Protein AF-A0AA35RZG9-F1 (afdb_monomer_lite)

Radius of gyration: 13.18 Å; chains: 1; bounding box: 25×26×42 Å

Secondary structure (DSSP, 8-state):
----TTS-HHHHHHHHHHGGGHHHHHHHTT--HHHHHHHHH-TT--HHHHHHHHHHHHHTSSSPPPHHHHHHHHHSTTT--HHHHHHHHHHHHHTT--

Sequence (98 aa):
MTVGIEDFAEVQAALWAARSKWYNIGIRLKLDVRELDNIDAETRFGLDDKFNLMIKTRFNKIEPCTWRDLYDALNHPTVAMSDVANRLSAKLTARILT

pLDDT: mean 78.31, std 16.45, range [34.5, 95.44]

Organism: Geodia barretti (NCBI:txid519541)

Foldseek 3Di:
DPDDPVVAPPLVVLVVVLLVVLLLLLVLLVHDNVVLVVLVPPPVDDSVRSNVVSQVVQCPDPPGDDLVSSLCSCVDPSSNSNVSSVSSVVVVVVVVVD

Structure (mmCIF, N/CA/C/O backbone):
data_AF-A0AA35RZG9-F1
#
_entry.id   AF-A0AA35RZG9-F1
#
loop_
_atom_site.group_PDB
_atom_site.id
_atom_site.type_symbol
_atom_site.label_atom_id
_atom_site.label_alt_id
_atom_site.label_comp_id
_atom_site.label_asym_id
_atom_site.label_entity_id
_atom_site.label_seq_id
_atom_site.pdbx_PDB_ins_code
_atom_site.Cartn_x
_atom_site.Cartn_y
_atom_site.Cartn_z
_atom_site.occupancy
_atom_site.B_iso_or_equiv
_atom_site.auth_seq_id
_atom_site.auth_comp_id
_atom_site.auth_asym_id
_atom_site.auth_atom_id
_atom_site.pdbx_PDB_model_num
ATOM 1 N N . MET A 1 1 ? -9.159 8.775 17.987 1.00 37.16 1 MET A N 1
ATOM 2 C CA . MET A 1 1 ? -7.696 8.956 17.887 1.00 37.16 1 MET A CA 1
ATOM 3 C C . MET A 1 1 ? -7.268 8.602 16.476 1.00 37.16 1 MET A C 1
ATOM 5 O O . MET A 1 1 ? -7.270 7.431 16.122 1.00 37.16 1 MET A O 1
ATOM 9 N N . THR A 1 2 ? -6.992 9.604 15.647 1.00 39.09 2 THR A N 1
ATOM 10 C CA . THR A 1 2 ? -6.360 9.421 14.336 1.00 39.09 2 THR A CA 1
ATOM 11 C C . THR A 1 2 ? -4.893 9.087 14.570 1.00 39.09 2 THR A C 1
ATOM 13 O O . THR A 1 2 ? -4.121 9.941 14.995 1.00 39.09 2 THR A O 1
ATOM 16 N N . VAL A 1 3 ? -4.530 7.820 14.375 1.00 47.16 3 VAL A N 1
ATOM 17 C CA . VAL A 1 3 ? -3.142 7.358 14.475 1.00 47.16 3 VAL A CA 1
ATOM 18 C C . VAL A 1 3 ? -2.379 7.947 13.289 1.00 47.16 3 VAL A C 1
ATOM 20 O O . VAL A 1 3 ? -2.628 7.565 12.147 1.00 47.16 3 VAL A O 1
ATOM 23 N N . GLY A 1 4 ? -1.503 8.915 13.554 1.00 47.34 4 GLY A N 1
ATOM 24 C CA . GLY A 1 4 ? -0.632 9.501 12.541 1.00 47.34 4 GLY A CA 1
ATOM 25 C C . GLY A 1 4 ? 0.411 8.489 12.070 1.00 47.34 4 GLY A C 1
ATOM 26 O O . GLY A 1 4 ? 0.969 7.739 12.870 1.00 47.34 4 GLY A O 1
ATOM 27 N N . ILE A 1 5 ? 0.703 8.498 10.769 1.00 49.09 5 ILE A N 1
ATOM 28 C CA . ILE A 1 5 ? 1.737 7.681 10.102 1.00 49.09 5 ILE A CA 1
ATOM 29 C C . ILE A 1 5 ? 3.160 7.934 10.649 1.00 49.09 5 ILE A C 1
ATOM 31 O O . ILE A 1 5 ? 4.108 7.273 10.242 1.00 49.09 5 ILE A O 1
ATOM 35 N N . GLU A 1 6 ? 3.329 8.885 11.564 1.00 48.22 6 GLU A N 1
ATOM 36 C CA . GLU A 1 6 ? 4.622 9.389 12.032 1.00 48.22 6 GLU A CA 1
ATOM 37 C C . GLU A 1 6 ? 5.190 8.598 13.231 1.00 48.22 6 GL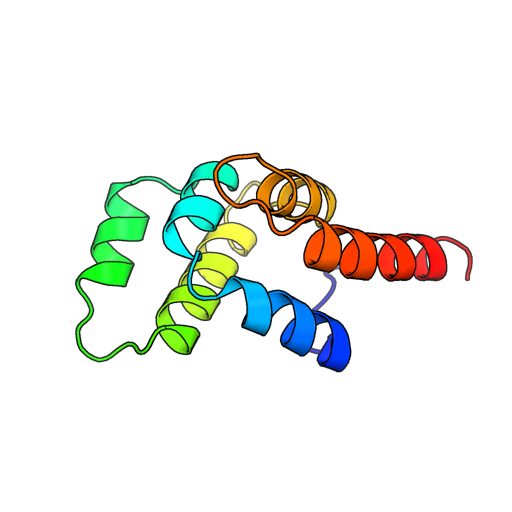U A C 1
ATOM 39 O O . GLU A 1 6 ? 6.399 8.566 13.424 1.00 48.22 6 GLU A O 1
ATOM 44 N N . ASP A 1 7 ? 4.369 7.822 13.949 1.00 50.81 7 ASP A N 1
ATOM 45 C CA . ASP A 1 7 ? 4.785 6.973 15.090 1.00 50.81 7 ASP A CA 1
ATOM 46 C C . ASP A 1 7 ? 5.456 5.633 14.683 1.00 50.81 7 ASP A C 1
ATOM 48 O O . ASP A 1 7 ? 5.513 4.670 15.452 1.00 50.81 7 ASP A O 1
ATOM 52 N N . PHE A 1 8 ? 5.897 5.516 13.430 1.00 53.66 8 PHE A N 1
ATOM 53 C CA . PHE A 1 8 ? 5.946 4.245 12.704 1.00 53.66 8 PHE A CA 1
ATOM 54 C C . PHE A 1 8 ? 7.351 3.816 12.251 1.00 53.66 8 PHE A C 1
ATOM 56 O O . PHE A 1 8 ? 7.416 3.067 11.302 1.00 53.66 8 PHE A O 1
ATOM 63 N N . ALA A 1 9 ? 8.484 4.179 12.860 1.00 57.41 9 ALA A N 1
ATOM 64 C CA . ALA A 1 9 ? 9.810 3.823 12.293 1.00 57.41 9 ALA A CA 1
ATOM 65 C C . ALA A 1 9 ? 9.982 2.323 11.907 1.00 57.41 9 ALA A C 1
ATOM 67 O O . ALA A 1 9 ? 10.406 1.991 10.800 1.00 57.41 9 ALA A O 1
ATOM 68 N N . GLU A 1 10 ? 9.569 1.389 12.771 1.00 55.12 10 GLU A N 1
ATOM 69 C CA . GLU A 1 10 ? 9.604 -0.051 12.452 1.00 55.12 10 GLU A CA 1
ATOM 70 C C . GLU A 1 10 ? 8.489 -0.502 11.502 1.00 55.12 10 GLU A C 1
ATOM 72 O O . GLU A 1 10 ? 8.671 -1.434 10.718 1.00 55.12 10 GLU A O 1
ATOM 77 N N . VAL A 1 11 ? 7.330 0.153 11.548 1.00 60.56 11 VAL A N 1
ATOM 78 C CA . VAL A 1 11 ? 6.240 -0.156 10.623 1.00 60.56 11 VAL A CA 1
ATOM 79 C C . VAL A 1 11 ? 6.512 0.441 9.241 1.00 60.56 11 VAL A C 1
ATOM 81 O O . VAL A 1 11 ? 6.175 -0.182 8.250 1.00 60.56 11 VAL A O 1
ATOM 84 N N . GLN A 1 12 ? 7.198 1.575 9.143 1.00 66.88 12 GLN A N 1
ATOM 85 C CA . GLN A 1 12 ? 7.757 2.142 7.923 1.00 66.88 12 GLN A CA 1
ATOM 86 C C . GLN A 1 12 ? 8.759 1.164 7.327 1.00 66.88 12 GLN A C 1
ATOM 88 O O . GLN A 1 12 ? 8.643 0.859 6.150 1.00 66.88 12 GLN A O 1
ATOM 93 N N . ALA A 1 13 ? 9.661 0.584 8.126 1.00 67.00 13 ALA A N 1
ATOM 94 C CA . ALA A 1 13 ? 10.575 -0.449 7.638 1.00 67.00 13 ALA A CA 1
ATOM 95 C C . ALA A 1 13 ? 9.831 -1.698 7.124 1.00 67.00 13 ALA A C 1
ATOM 97 O O . ALA A 1 13 ? 10.172 -2.245 6.074 1.00 67.00 13 ALA A O 1
ATOM 98 N N . ALA A 1 14 ? 8.785 -2.137 7.831 1.00 68.06 14 ALA A N 1
ATOM 99 C CA . ALA A 1 14 ? 7.958 -3.267 7.415 1.00 68.06 14 ALA A CA 1
ATOM 100 C C . ALA A 1 14 ? 7.171 -2.949 6.122 1.00 68.06 14 ALA A C 1
ATOM 102 O O . ALA A 1 14 ? 7.172 -3.734 5.175 1.00 68.06 14 ALA A O 1
ATOM 103 N N . LEU A 1 15 ? 6.558 -1.768 6.038 1.00 73.31 15 LEU A N 1
ATOM 104 C CA . LEU A 1 15 ? 5.836 -1.288 4.861 1.00 73.31 15 LEU A CA 1
ATOM 105 C C . LEU A 1 15 ? 6.777 -1.042 3.671 1.00 73.31 15 LEU A C 1
ATOM 107 O O . LEU A 1 15 ? 6.410 -1.346 2.538 1.00 73.31 15 LEU A O 1
ATOM 111 N N . TRP A 1 16 ? 8.015 -0.601 3.909 1.00 79.44 16 TRP A N 1
ATOM 112 C CA . TRP A 1 16 ? 9.058 -0.498 2.886 1.00 79.44 16 TRP A CA 1
ATOM 113 C C . TRP A 1 16 ? 9.403 -1.852 2.278 1.00 79.44 16 TRP A C 1
ATOM 115 O O . TRP A 1 16 ? 9.618 -1.925 1.071 1.00 79.44 16 TRP A O 1
ATOM 125 N N . ALA A 1 17 ? 9.392 -2.941 3.051 1.00 82.19 17 ALA A N 1
ATOM 126 C CA . ALA A 1 17 ? 9.571 -4.281 2.488 1.00 82.19 17 ALA A CA 1
ATOM 127 C C . ALA A 1 17 ? 8.419 -4.673 1.538 1.00 82.19 17 ALA A C 1
ATOM 129 O O . ALA A 1 17 ? 8.619 -5.437 0.595 1.00 82.19 17 ALA A O 1
ATOM 130 N N . ALA A 1 18 ? 7.226 -4.108 1.746 1.00 84.31 18 ALA A N 1
ATOM 131 C CA . ALA A 1 18 ? 6.038 -4.362 0.938 1.00 84.31 18 ALA A CA 1
ATOM 132 C C . ALA A 1 18 ? 5.855 -3.382 -0.242 1.00 84.31 18 ALA A C 1
ATOM 134 O O . ALA A 1 18 ? 5.003 -3.624 -1.102 1.00 84.31 18 ALA A O 1
ATOM 135 N N . ARG A 1 19 ? 6.659 -2.309 -0.341 1.00 86.44 19 ARG A N 1
ATOM 136 C CA . ARG A 1 19 ? 6.489 -1.226 -1.337 1.00 86.44 19 ARG A CA 1
ATOM 137 C C . ARG A 1 19 ? 6.512 -1.693 -2.789 1.00 86.44 19 ARG A C 1
ATOM 139 O O . ARG A 1 19 ? 5.822 -1.137 -3.633 1.00 86.44 19 ARG A O 1
ATOM 146 N N . SER A 1 20 ? 7.278 -2.738 -3.100 1.00 89.69 20 SER A N 1
ATOM 147 C CA . SER A 1 20 ? 7.347 -3.292 -4.458 1.00 89.69 20 SER A CA 1
ATOM 148 C C . SER A 1 20 ? 6.018 -3.906 -4.905 1.00 89.69 20 SER A C 1
ATOM 150 O O . SER A 1 20 ? 5.793 -4.083 -6.097 1.00 89.69 20 SER A O 1
ATOM 152 N N . LYS A 1 21 ? 5.118 -4.193 -3.957 1.00 92.19 21 LYS A N 1
ATOM 153 C CA . LYS A 1 21 ? 3.781 -4.748 -4.186 1.00 92.19 21 LYS A CA 1
ATOM 154 C C . LYS A 1 21 ? 2.668 -3.716 -3.985 1.00 92.19 21 LYS A C 1
ATOM 156 O O . LYS A 1 21 ? 1.511 -4.107 -3.830 1.00 92.19 21 LYS A O 1
ATOM 161 N N . TRP A 1 22 ? 2.996 -2.419 -3.990 1.00 92.81 22 TRP A N 1
ATOM 162 C CA . TRP A 1 22 ? 2.060 -1.329 -3.693 1.00 92.81 22 TRP A CA 1
ATOM 163 C C . TRP A 1 22 ? 0.747 -1.416 -4.482 1.00 92.81 22 TRP A C 1
ATOM 165 O O . TRP A 1 22 ? -0.314 -1.216 -3.900 1.00 92.81 22 TRP A O 1
ATOM 175 N N . TYR A 1 23 ? 0.801 -1.779 -5.766 1.00 94.00 23 TYR A N 1
ATOM 176 C CA . TYR A 1 23 ? -0.378 -1.867 -6.629 1.00 94.00 23 TYR A CA 1
ATOM 177 C C . TYR A 1 23 ? -1.347 -2.961 -6.154 1.00 94.00 23 TYR A C 1
ATOM 179 O O . TYR A 1 23 ? -2.527 -2.710 -5.916 1.00 94.00 23 TYR A O 1
ATOM 187 N N . ASN A 1 24 ? -0.829 -4.168 -5.897 1.00 94.12 24 ASN A N 1
ATOM 188 C CA . ASN A 1 24 ? -1.623 -5.283 -5.374 1.00 94.12 24 ASN A CA 1
ATOM 189 C C . ASN A 1 24 ? -2.179 -4.979 -3.980 1.00 94.12 24 ASN A C 1
ATOM 191 O O . ASN A 1 24 ? -3.319 -5.329 -3.683 1.00 94.12 24 ASN A O 1
ATOM 195 N N . ILE A 1 25 ? -1.396 -4.303 -3.135 1.00 92.50 25 ILE A N 1
ATOM 196 C CA . ILE A 1 25 ? -1.857 -3.836 -1.824 1.00 92.50 25 ILE A CA 1
ATOM 197 C C . ILE A 1 25 ? -3.008 -2.839 -2.001 1.00 92.50 25 ILE A C 1
ATOM 199 O O . ILE A 1 25 ? -4.039 -2.995 -1.356 1.00 92.50 25 ILE A O 1
ATOM 203 N N . GLY A 1 26 ? -2.884 -1.875 -2.915 1.00 91.75 26 GLY A N 1
ATOM 204 C CA . GLY A 1 26 ? -3.922 -0.888 -3.211 1.00 91.75 26 GLY A CA 1
ATOM 205 C C . GLY A 1 26 ? -5.240 -1.516 -3.667 1.00 91.75 26 GLY A C 1
ATOM 206 O O . GLY A 1 26 ? -6.295 -1.160 -3.142 1.00 91.75 26 GLY A O 1
ATOM 207 N N . ILE A 1 27 ? -5.185 -2.524 -4.547 1.00 94.06 27 ILE A N 1
ATOM 208 C CA . ILE A 1 27 ? -6.368 -3.306 -4.950 1.00 94.06 27 ILE A CA 1
ATOM 209 C C . ILE A 1 27 ? -7.025 -3.951 -3.728 1.00 94.06 27 ILE A C 1
ATOM 211 O O . ILE A 1 27 ? -8.241 -3.876 -3.549 1.00 94.06 27 ILE A O 1
ATOM 215 N N . ARG A 1 28 ? -6.233 -4.592 -2.861 1.00 92.62 28 ARG A N 1
ATOM 216 C CA . ARG A 1 28 ? -6.756 -5.251 -1.653 1.00 92.62 28 ARG A CA 1
ATOM 217 C C . ARG A 1 28 ? -7.340 -4.262 -0.655 1.00 92.62 28 ARG A C 1
ATOM 219 O O . ARG A 1 28 ? -8.325 -4.579 0.006 1.00 92.62 28 ARG A O 1
ATOM 226 N N . LEU A 1 29 ? -6.788 -3.058 -0.613 1.00 90.12 29 LEU A N 1
ATOM 227 C CA . LEU A 1 29 ? -7.331 -1.937 0.134 1.00 90.12 29 LEU A CA 1
ATOM 228 C C . LEU A 1 29 ? -8.551 -1.295 -0.545 1.00 90.12 29 LEU A C 1
ATOM 230 O O . LEU A 1 29 ? -9.085 -0.333 -0.004 1.00 90.12 29 LEU A O 1
ATOM 234 N N . LYS A 1 30 ? -9.054 -1.836 -1.662 1.00 92.06 30 LYS A N 1
ATOM 235 C CA . LYS A 1 30 ? -10.237 -1.345 -2.387 1.00 92.06 30 LYS A CA 1
ATOM 236 C C . LYS A 1 30 ? -10.053 0.060 -2.979 1.00 92.06 30 LYS A C 1
ATOM 238 O O . LYS A 1 30 ? -11.008 0.835 -3.044 1.00 92.06 30 LYS A O 1
ATOM 243 N N . LEU A 1 31 ? -8.833 0.412 -3.383 1.00 91.12 31 LEU A N 1
ATOM 244 C CA . LEU A 1 31 ? -8.644 1.540 -4.296 1.00 91.12 31 LEU A CA 1
ATOM 245 C C . LEU A 1 31 ? -9.160 1.174 -5.686 1.00 91.12 31 LEU A C 1
ATOM 247 O O . LEU A 1 31 ? -9.081 0.014 -6.097 1.00 91.12 31 LEU A O 1
ATOM 251 N N . ASP A 1 32 ? -9.699 2.166 -6.390 1.00 92.56 32 ASP A N 1
ATOM 252 C CA . ASP A 1 32 ? -10.133 1.987 -7.767 1.00 92.56 32 ASP A CA 1
ATOM 253 C C . ASP A 1 32 ? -8.911 1.785 -8.671 1.00 92.56 32 ASP A C 1
ATOM 255 O O . ASP A 1 32 ? -7.872 2.425 -8.491 1.00 92.56 32 ASP A O 1
ATOM 259 N N . VAL A 1 33 ? -9.033 0.903 -9.663 1.00 93.75 33 VAL A N 1
ATOM 260 C CA . VAL A 1 33 ? -7.941 0.606 -10.602 1.00 93.75 33 VAL A CA 1
ATOM 261 C C . VAL A 1 33 ? -7.485 1.872 -11.327 1.00 93.75 33 VAL A C 1
ATOM 263 O O . VAL A 1 33 ? -6.289 2.074 -11.480 1.00 93.75 33 VAL A O 1
ATOM 266 N N . ARG A 1 34 ? -8.395 2.793 -11.668 1.00 94.62 34 ARG A N 1
ATOM 267 C CA . ARG A 1 34 ? -8.031 4.067 -12.303 1.00 94.62 34 ARG A CA 1
ATOM 268 C C . ARG A 1 34 ? -7.240 4.969 -11.363 1.00 94.62 34 ARG A C 1
ATOM 270 O O . ARG A 1 34 ? -6.349 5.677 -11.815 1.00 94.62 34 ARG A O 1
ATOM 277 N N . GLU A 1 35 ? -7.545 4.964 -10.064 1.00 93.31 35 GLU A N 1
ATOM 278 C CA . GLU A 1 35 ? -6.748 5.704 -9.074 1.00 93.31 35 GLU A CA 1
ATOM 279 C C . GLU A 1 35 ? -5.324 5.142 -9.004 1.00 93.31 35 GLU A C 1
ATOM 281 O O . GLU A 1 35 ? -4.366 5.910 -8.943 1.00 93.31 35 GLU A O 1
ATOM 286 N N . LEU A 1 36 ? -5.180 3.816 -9.049 1.00 94.25 36 LEU A N 1
ATOM 287 C CA . LEU A 1 36 ? -3.876 3.156 -9.060 1.00 94.25 36 LEU A CA 1
ATOM 288 C C . LEU A 1 36 ? -3.112 3.416 -10.359 1.00 94.25 36 LEU A C 1
ATOM 290 O O . LEU A 1 36 ? -1.934 3.754 -10.302 1.00 94.25 36 LEU A O 1
ATOM 294 N N . ASP A 1 37 ? -3.775 3.339 -11.507 1.00 95.44 37 ASP A N 1
ATOM 295 C CA . ASP A 1 37 ? -3.162 3.612 -12.807 1.00 95.44 37 ASP A CA 1
ATOM 296 C C . ASP A 1 37 ? -2.700 5.070 -12.907 1.00 95.44 37 ASP A C 1
ATOM 298 O O . ASP A 1 37 ? -1.614 5.337 -13.411 1.00 95.44 37 ASP A O 1
ATOM 302 N N . ASN A 1 38 ? -3.462 6.018 -12.350 1.00 94.31 38 ASN A N 1
ATOM 303 C CA . ASN A 1 38 ? -3.047 7.420 -12.271 1.00 94.31 38 ASN A CA 1
ATOM 304 C C . ASN A 1 38 ? -1.784 7.605 -11.415 1.00 94.31 38 ASN A C 1
ATOM 306 O O . ASN A 1 38 ? -0.929 8.423 -11.751 1.00 94.31 38 ASN A O 1
ATOM 310 N N . ILE A 1 39 ? -1.653 6.853 -10.316 1.00 92.38 39 ILE A N 1
ATOM 311 C CA . ILE A 1 39 ? -0.437 6.857 -9.487 1.00 92.38 39 ILE A CA 1
ATOM 312 C C . ILE A 1 39 ? 0.731 6.219 -10.250 1.00 92.38 39 ILE A C 1
ATOM 314 O O . ILE A 1 39 ? 1.861 6.697 -10.155 1.00 92.38 39 ILE A O 1
ATOM 318 N N . ASP A 1 40 ? 0.480 5.151 -11.009 1.00 92.38 40 ASP A N 1
ATOM 319 C CA . ASP A 1 40 ? 1.528 4.455 -11.753 1.00 92.38 40 ASP A CA 1
ATOM 320 C C . ASP A 1 40 ? 2.035 5.258 -12.961 1.00 92.38 40 ASP A C 1
ATOM 322 O O . ASP A 1 40 ? 3.240 5.269 -13.232 1.00 92.38 40 ASP A O 1
ATOM 326 N N . ALA A 1 41 ? 1.131 5.981 -13.626 1.00 91.50 41 ALA A N 1
ATOM 327 C CA . ALA A 1 41 ? 1.410 6.837 -14.774 1.00 91.50 41 ALA A CA 1
ATOM 328 C C . ALA A 1 41 ? 2.258 8.073 -14.431 1.00 91.50 41 ALA A C 1
ATOM 330 O O . ALA A 1 41 ? 2.850 8.676 -15.327 1.00 91.50 41 ALA A O 1
ATOM 331 N N . GLU A 1 42 ? 2.352 8.460 -13.155 1.00 89.12 42 GLU A N 1
ATOM 332 C CA . GLU A 1 42 ? 3.221 9.556 -12.733 1.00 89.12 42 GLU A CA 1
ATOM 333 C C . GLU A 1 42 ? 4.689 9.106 -12.743 1.00 89.12 42 GLU A C 1
ATOM 335 O O . GLU A 1 42 ? 5.207 8.484 -11.811 1.00 89.12 42 GLU A O 1
ATOM 340 N N . THR A 1 43 ? 5.381 9.442 -13.831 1.00 80.12 43 THR A N 1
ATOM 341 C CA . THR A 1 43 ? 6.757 9.008 -14.102 1.00 80.12 43 THR A CA 1
ATOM 342 C C . THR A 1 43 ? 7.787 9.612 -13.152 1.00 80.12 43 THR A C 1
ATOM 344 O O . THR A 1 43 ? 8.913 9.124 -13.090 1.00 80.12 43 THR A O 1
ATOM 347 N N . ARG A 1 44 ? 7.437 10.678 -12.419 1.00 86.44 44 ARG A N 1
ATOM 348 C CA . ARG A 1 44 ? 8.320 11.285 -11.410 1.00 86.44 44 ARG A CA 1
ATOM 349 C C . ARG A 1 44 ? 8.369 10.490 -10.108 1.00 86.44 44 ARG A C 1
ATOM 351 O O . ARG A 1 44 ? 9.260 10.736 -9.302 1.00 86.44 44 ARG A O 1
ATOM 358 N N . PHE A 1 45 ? 7.426 9.575 -9.886 1.00 83.94 45 PHE A N 1
ATOM 359 C CA . PHE A 1 45 ? 7.317 8.836 -8.635 1.00 83.94 45 PHE A CA 1
ATOM 360 C C . PHE A 1 45 ? 8.121 7.539 -8.667 1.00 83.94 45 PHE A C 1
ATOM 362 O O . PHE A 1 45 ? 7.871 6.640 -9.475 1.00 83.94 45 PHE A O 1
ATOM 369 N N . GLY A 1 46 ? 9.060 7.419 -7.726 1.00 86.94 46 GLY A N 1
ATOM 370 C CA . GLY A 1 46 ? 9.677 6.139 -7.401 1.00 86.94 46 GLY A CA 1
ATOM 371 C C . GLY A 1 46 ? 8.685 5.201 -6.705 1.00 86.94 46 GLY A C 1
ATOM 372 O O . GLY A 1 46 ? 7.572 5.585 -6.349 1.00 86.94 46 GLY A O 1
ATOM 373 N N . LEU A 1 47 ? 9.091 3.952 -6.457 1.00 85.75 47 LEU A N 1
ATOM 374 C CA . LEU A 1 47 ? 8.243 2.980 -5.746 1.00 85.75 47 LEU A CA 1
ATOM 375 C C . LEU A 1 47 ? 7.802 3.478 -4.362 1.00 85.75 47 LEU A C 1
ATOM 377 O O . LEU A 1 47 ? 6.669 3.228 -3.958 1.00 85.75 47 LEU A O 1
ATOM 381 N N . ASP A 1 48 ? 8.683 4.189 -3.656 1.00 84.06 48 ASP A N 1
ATOM 382 C CA . ASP A 1 48 ? 8.372 4.773 -2.349 1.00 84.06 48 ASP A CA 1
ATOM 383 C C . ASP A 1 48 ? 7.290 5.856 -2.460 1.00 84.06 48 ASP A C 1
ATOM 385 O O . ASP A 1 48 ? 6.340 5.864 -1.676 1.00 84.06 48 ASP A O 1
ATOM 389 N N . ASP A 1 49 ? 7.378 6.727 -3.467 1.00 87.25 49 ASP A N 1
ATOM 390 C CA . ASP A 1 49 ? 6.394 7.787 -3.704 1.00 87.25 49 ASP A CA 1
ATOM 391 C C . ASP A 1 49 ? 5.031 7.205 -4.082 1.00 87.25 49 ASP A C 1
ATOM 393 O O . ASP A 1 49 ? 4.010 7.593 -3.509 1.00 87.25 49 ASP A O 1
ATOM 397 N N . LYS A 1 50 ? 5.016 6.213 -4.985 1.00 90.56 50 LYS A N 1
ATOM 398 C CA . LYS A 1 50 ? 3.795 5.508 -5.403 1.00 90.56 50 LYS A CA 1
ATOM 399 C C . LYS A 1 50 ? 3.121 4.816 -4.221 1.00 90.56 50 LYS A C 1
ATOM 401 O O . LYS A 1 50 ? 1.916 4.963 -4.017 1.00 90.56 50 LYS A O 1
ATOM 406 N N . PHE A 1 51 ? 3.897 4.112 -3.396 1.00 88.88 51 PHE A N 1
ATOM 407 C CA . PHE A 1 51 ? 3.385 3.453 -2.197 1.00 88.88 51 PHE A CA 1
ATOM 408 C C . PHE A 1 51 ? 2.825 4.457 -1.178 1.00 88.88 51 PHE A C 1
ATOM 410 O O . PHE A 1 51 ? 1.706 4.282 -0.690 1.00 88.88 51 PHE A O 1
ATOM 417 N N . ASN A 1 52 ? 3.561 5.533 -0.891 1.00 85.12 52 ASN A N 1
ATOM 418 C CA . ASN A 1 52 ? 3.130 6.567 0.049 1.00 85.12 52 ASN A CA 1
ATOM 419 C C . ASN A 1 52 ? 1.856 7.273 -0.418 1.00 85.12 52 ASN A C 1
ATOM 421 O O . ASN A 1 52 ? 0.948 7.502 0.385 1.00 85.12 52 ASN A O 1
ATOM 425 N N . LEU A 1 53 ? 1.775 7.614 -1.705 1.00 88.00 53 LEU A N 1
ATOM 426 C CA . LEU A 1 53 ? 0.592 8.241 -2.275 1.00 88.00 53 LEU A CA 1
ATOM 427 C C . LEU A 1 53 ? -0.609 7.293 -2.233 1.00 88.00 53 LEU A C 1
ATOM 429 O O . LEU A 1 53 ? -1.676 7.710 -1.801 1.00 88.00 53 LEU A O 1
ATOM 433 N N . MET A 1 54 ? -0.432 6.015 -2.579 1.00 91.25 54 MET A N 1
ATOM 434 C CA . MET A 1 54 ? -1.480 4.991 -2.492 1.00 91.25 54 MET A CA 1
ATOM 435 C C . MET A 1 54 ? -2.060 4.884 -1.073 1.00 91.25 54 MET A C 1
ATOM 437 O O . MET A 1 54 ? -3.278 4.973 -0.894 1.00 91.25 54 MET A O 1
ATOM 441 N N . ILE A 1 55 ? -1.201 4.778 -0.051 1.00 86.06 55 ILE A N 1
ATOM 442 C CA . ILE A 1 55 ? -1.637 4.714 1.350 1.00 86.06 55 ILE A CA 1
ATOM 443 C C . ILE A 1 55 ? -2.380 5.995 1.745 1.00 86.06 55 ILE A C 1
ATOM 445 O O . ILE A 1 55 ? -3.484 5.914 2.280 1.00 86.06 55 ILE A O 1
ATOM 449 N N . LYS A 1 56 ? -1.836 7.179 1.436 1.00 84.31 56 LYS A N 1
ATOM 450 C CA . LYS A 1 56 ? -2.499 8.460 1.735 1.00 84.31 56 LYS A CA 1
ATOM 451 C C . LYS A 1 56 ? -3.867 8.561 1.065 1.00 84.31 56 LYS A C 1
ATOM 453 O O . LYS A 1 56 ? -4.847 8.884 1.732 1.00 84.31 56 LYS A O 1
ATOM 458 N N . THR A 1 57 ? -3.951 8.238 -0.223 1.00 86.50 57 THR A N 1
ATOM 459 C CA . THR A 1 57 ? -5.207 8.239 -0.982 1.00 86.50 57 THR A CA 1
ATOM 460 C C . THR A 1 57 ? -6.232 7.325 -0.328 1.00 86.50 57 THR A C 1
ATOM 462 O O . THR A 1 57 ? -7.382 7.724 -0.164 1.00 86.50 57 THR A O 1
ATOM 465 N N . ARG A 1 58 ? -5.834 6.126 0.115 1.00 85.12 58 ARG A N 1
ATOM 466 C CA . ARG A 1 58 ? -6.760 5.202 0.773 1.00 85.12 58 ARG A CA 1
ATOM 467 C C . ARG A 1 58 ? -7.216 5.689 2.145 1.00 85.12 58 ARG A C 1
ATOM 469 O O . ARG A 1 58 ? -8.406 5.580 2.449 1.00 85.12 58 ARG A O 1
ATOM 476 N N . PHE A 1 59 ? -6.292 6.154 2.980 1.00 77.69 59 PHE A N 1
ATOM 477 C CA . PHE A 1 59 ? -6.582 6.547 4.361 1.00 77.69 59 PHE A CA 1
ATOM 478 C C . PHE A 1 59 ? -7.352 7.871 4.454 1.00 77.69 59 PHE A C 1
ATOM 480 O O . PHE A 1 59 ? -8.049 8.086 5.438 1.00 77.69 59 PHE A O 1
ATOM 487 N N . ASN A 1 60 ? -7.296 8.713 3.417 1.00 80.50 60 ASN A N 1
ATOM 488 C CA . ASN A 1 60 ? -8.038 9.975 3.346 1.00 80.50 60 ASN A CA 1
ATOM 489 C C . ASN A 1 60 ? -9.458 9.842 2.759 1.00 80.50 60 ASN A C 1
ATOM 491 O O . ASN A 1 60 ? -10.160 10.847 2.641 1.00 80.50 60 ASN A O 1
ATOM 495 N N . LYS A 1 61 ? -9.905 8.637 2.369 1.00 81.69 61 LYS A N 1
ATOM 496 C CA . LYS A 1 61 ? -11.297 8.424 1.930 1.00 81.69 61 LYS A CA 1
ATOM 497 C C . LYS A 1 61 ? -12.273 8.558 3.105 1.00 81.69 61 LYS A C 1
ATOM 499 O O . LYS A 1 61 ? -11.911 8.303 4.249 1.00 81.69 61 LYS A O 1
ATOM 504 N N . ILE A 1 62 ? -13.529 8.898 2.790 1.00 76.94 62 ILE A N 1
ATOM 505 C CA . ILE A 1 62 ? -14.631 9.083 3.760 1.00 76.94 62 ILE A CA 1
ATOM 506 C C . ILE A 1 62 ? -14.779 7.873 4.693 1.00 76.94 62 ILE A C 1
ATOM 508 O O . ILE A 1 62 ? -15.023 8.041 5.883 1.00 76.94 62 ILE A O 1
ATOM 512 N N . GLU A 1 63 ? -14.606 6.666 4.154 1.00 77.88 63 GLU A N 1
ATOM 513 C CA . GLU A 1 63 ? -14.497 5.433 4.930 1.00 77.88 63 GLU A CA 1
ATOM 514 C C . GLU A 1 63 ? -13.013 5.038 5.030 1.00 77.88 63 GLU A C 1
ATOM 516 O O . GLU A 1 63 ? -12.503 4.335 4.146 1.00 77.88 63 GLU A O 1
ATOM 521 N N . PRO A 1 64 ? -12.271 5.520 6.043 1.00 70.06 64 PRO A N 1
ATOM 522 C CA . PRO A 1 64 ? -10.847 5.240 6.172 1.00 70.06 64 PRO A CA 1
ATOM 523 C C . PRO A 1 64 ? -10.615 3.748 6.414 1.00 70.06 64 PRO A C 1
ATOM 525 O O . PRO A 1 64 ? -11.380 3.089 7.117 1.00 70.06 64 PRO A O 1
ATOM 528 N N . CYS A 1 65 ? -9.552 3.201 5.820 1.00 75.06 65 CYS A N 1
ATOM 529 C CA . CYS A 1 65 ? -9.178 1.821 6.102 1.00 75.06 65 CYS A CA 1
ATOM 530 C C . CYS A 1 65 ? -8.633 1.722 7.526 1.00 75.06 65 CYS A C 1
ATOM 532 O O . CYS A 1 65 ? -7.996 2.638 8.049 1.00 75.06 65 CYS A O 1
ATOM 534 N N . THR A 1 66 ? -8.884 0.584 8.151 1.00 79.19 66 THR A N 1
ATOM 535 C CA . THR A 1 66 ? -8.323 0.252 9.451 1.00 79.19 66 THR A CA 1
ATOM 536 C C . THR A 1 66 ? -6.956 -0.406 9.284 1.00 79.19 66 THR A C 1
ATOM 538 O O . THR A 1 66 ? -6.605 -0.929 8.223 1.00 79.19 66 THR A O 1
ATOM 541 N N . TRP A 1 67 ? -6.183 -0.457 10.367 1.00 77.62 67 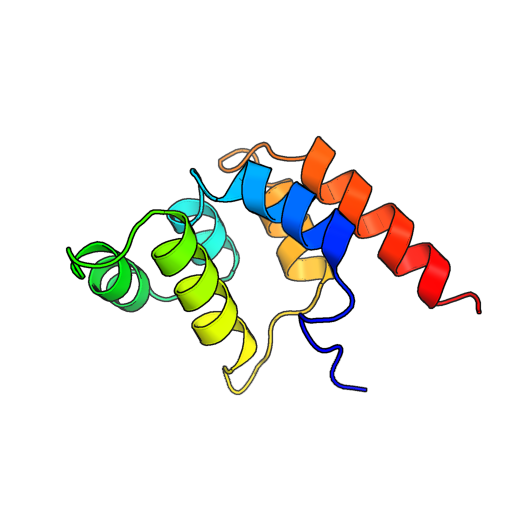TRP A N 1
ATOM 542 C CA . TRP A 1 67 ? -4.944 -1.236 10.397 1.00 77.62 67 TRP A CA 1
ATOM 543 C C . TRP A 1 67 ? -5.167 -2.737 10.172 1.00 77.62 67 TRP A C 1
ATOM 545 O O . TRP A 1 67 ? -4.270 -3.421 9.682 1.00 77.62 67 TRP A O 1
ATOM 555 N N . ARG A 1 68 ? -6.367 -3.242 10.486 1.00 81.56 68 ARG A N 1
ATOM 556 C CA . ARG A 1 68 ? -6.762 -4.622 10.199 1.00 81.56 68 ARG A CA 1
ATOM 557 C C . ARG A 1 68 ? -6.918 -4.862 8.700 1.00 81.56 68 ARG A C 1
ATOM 559 O O . ARG A 1 68 ? -6.423 -5.865 8.208 1.00 81.56 68 ARG A O 1
ATOM 566 N N . ASP A 1 69 ? -7.500 -3.914 7.969 1.00 85.00 69 ASP A N 1
ATOM 567 C CA . ASP A 1 69 ? -7.609 -4.016 6.508 1.00 85.00 69 ASP A CA 1
ATOM 568 C C . ASP A 1 69 ? -6.225 -4.076 5.848 1.00 85.00 69 ASP A C 1
ATOM 570 O O . ASP A 1 69 ? -6.006 -4.840 4.908 1.00 85.00 69 ASP A O 1
ATOM 574 N N . LEU A 1 70 ? -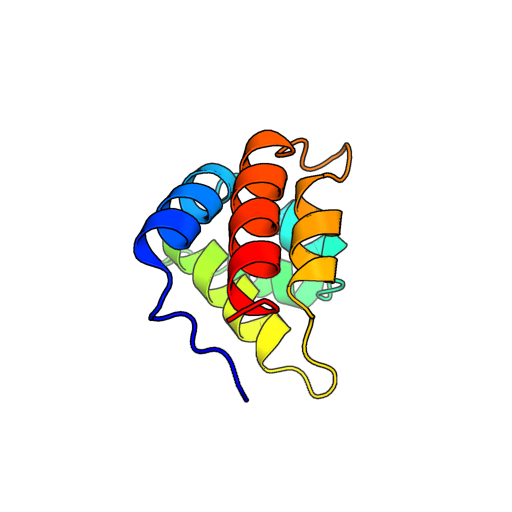5.263 -3.308 6.371 1.00 83.50 70 LEU A N 1
ATOM 575 C CA . LEU A 1 70 ? -3.877 -3.353 5.909 1.00 83.50 70 LEU A CA 1
ATOM 576 C C . LEU A 1 70 ? -3.192 -4.682 6.258 1.00 83.50 70 LEU A C 1
ATOM 578 O O . LEU A 1 70 ? -2.486 -5.239 5.419 1.00 83.50 70 LEU A O 1
ATOM 582 N N . TYR A 1 71 ? -3.421 -5.214 7.461 1.00 85.94 71 TYR A N 1
ATOM 583 C CA . TYR A 1 71 ? -2.947 -6.544 7.857 1.00 85.94 71 TYR A CA 1
ATOM 584 C C . TYR A 1 71 ? -3.478 -7.638 6.917 1.00 85.94 71 TYR A C 1
ATOM 586 O O . TYR A 1 71 ? -2.701 -8.440 6.393 1.00 85.94 71 TYR A O 1
ATOM 594 N N . ASP A 1 72 ? -4.783 -7.632 6.645 1.00 88.38 72 ASP A N 1
ATOM 595 C CA . ASP A 1 72 ? -5.437 -8.604 5.768 1.00 88.38 72 ASP A CA 1
ATOM 596 C C . ASP A 1 72 ? -4.954 -8.463 4.314 1.00 88.38 72 ASP A C 1
ATOM 598 O O . ASP A 1 72 ? -4.727 -9.461 3.626 1.00 88.38 72 ASP A O 1
ATOM 602 N N . ALA A 1 73 ? -4.725 -7.231 3.844 1.00 90.44 73 ALA A N 1
ATOM 603 C CA . ALA A 1 73 ? -4.153 -6.969 2.526 1.00 90.44 73 ALA A CA 1
ATOM 604 C C . ALA A 1 73 ? -2.734 -7.539 2.386 1.00 90.44 73 ALA A C 1
ATOM 606 O O . ALA A 1 73 ? -2.427 -8.165 1.372 1.00 90.44 73 ALA A O 1
ATOM 607 N N . LEU A 1 74 ? -1.883 -7.361 3.400 1.00 89.50 74 LEU A N 1
ATOM 608 C CA . LEU A 1 74 ? -0.505 -7.860 3.403 1.00 89.50 74 LEU A CA 1
ATOM 609 C C . LEU A 1 74 ? -0.434 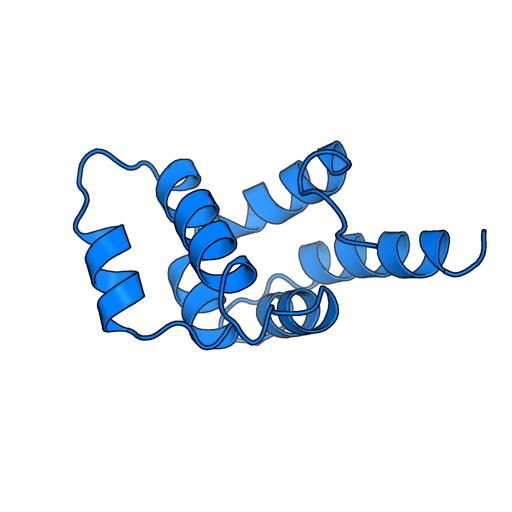-9.394 3.458 1.00 89.50 74 LEU A C 1
ATOM 611 O O . LEU A 1 74 ? 0.421 -9.992 2.802 1.00 89.50 74 LEU A O 1
ATOM 615 N N . ASN A 1 75 ? -1.351 -10.033 4.187 1.00 90.88 75 ASN A N 1
ATOM 616 C CA . ASN A 1 75 ? -1.459 -11.492 4.270 1.00 90.88 75 ASN A CA 1
ATOM 617 C C . ASN A 1 75 ? -2.088 -12.149 3.039 1.00 90.88 75 ASN A C 1
ATOM 619 O O . ASN A 1 75 ? -1.999 -13.366 2.880 1.00 90.88 75 ASN A O 1
ATOM 623 N N . HIS A 1 76 ? -2.740 -11.377 2.170 1.00 92.56 76 HIS A N 1
ATOM 624 C CA . HIS A 1 76 ? -3.424 -11.937 1.014 1.00 92.56 76 HIS A CA 1
ATOM 625 C C . HIS A 1 76 ? -2.443 -12.703 0.104 1.00 92.56 76 HIS A C 1
ATOM 627 O O . HIS A 1 76 ? -1.359 -12.182 -0.155 1.00 92.56 76 HIS A O 1
ATOM 633 N N . PRO A 1 77 ? -2.800 -13.871 -0.470 1.00 91.25 77 PRO A N 1
ATOM 634 C CA . PRO A 1 77 ? -1.875 -14.689 -1.268 1.00 91.25 77 PRO A CA 1
ATOM 635 C C . PRO A 1 77 ? -1.197 -13.968 -2.443 1.00 91.25 77 PRO A C 1
ATOM 637 O O . PRO A 1 77 ? -0.071 -14.291 -2.805 1.00 91.25 77 PRO A O 1
ATOM 640 N N . THR A 1 78 ? -1.852 -12.964 -3.032 1.00 88.88 78 THR A N 1
ATOM 641 C CA . THR A 1 78 ? -1.272 -12.156 -4.125 1.00 88.88 78 THR A CA 1
ATOM 642 C C . THR A 1 78 ? -0.225 -11.144 -3.648 1.00 88.88 78 THR A C 1
ATOM 644 O O . THR A 1 78 ? 0.601 -10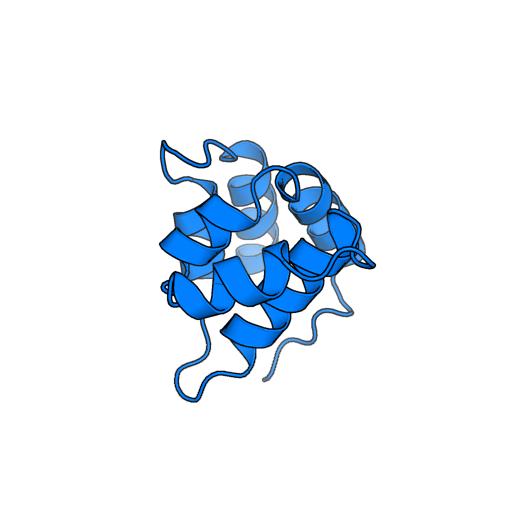.681 -4.437 1.00 88.88 78 THR A O 1
ATOM 647 N N . VAL A 1 79 ? -0.248 -10.791 -2.361 1.00 89.12 79 VAL A N 1
ATOM 648 C CA . VAL A 1 79 ? 0.743 -9.924 -1.718 1.00 89.12 79 VAL A CA 1
ATOM 649 C C . VAL A 1 79 ? 1.786 -10.775 -0.992 1.00 89.12 79 VAL A C 1
ATOM 651 O O . VAL A 1 79 ? 2.975 -10.532 -1.174 1.00 89.12 79 VAL A O 1
ATOM 654 N N . ALA A 1 80 ? 1.375 -11.814 -0.262 1.00 89.81 80 ALA A N 1
ATOM 655 C CA . ALA A 1 80 ? 2.232 -12.789 0.415 1.00 89.81 80 ALA A CA 1
ATOM 656 C C . ALA A 1 80 ? 3.329 -12.134 1.275 1.00 89.81 80 ALA A C 1
ATOM 658 O O . ALA A 1 80 ? 4.496 -12.511 1.213 1.00 89.81 80 ALA A O 1
ATOM 659 N N . MET A 1 81 ? 2.952 -11.112 2.044 1.00 88.38 81 MET A N 1
ATOM 660 C CA . MET A 1 81 ? 3.823 -10.381 2.968 1.00 88.38 81 MET A CA 1
ATOM 661 C C . MET A 1 81 ? 3.391 -10.655 4.414 1.00 88.38 81 MET A C 1
ATOM 663 O O . MET A 1 81 ? 3.234 -9.739 5.221 1.00 88.38 81 MET A O 1
ATOM 667 N N . SER A 1 82 ? 3.177 -11.929 4.749 1.00 86.75 82 SER A N 1
ATOM 668 C CA . SER A 1 82 ? 2.689 -12.341 6.070 1.00 86.75 82 SER A CA 1
ATOM 669 C C . SER A 1 82 ? 3.646 -11.987 7.202 1.00 86.75 82 SER A C 1
ATOM 671 O O . SER A 1 82 ? 3.210 -11.595 8.280 1.00 86.75 82 SER A O 1
ATOM 673 N N . ASP A 1 83 ? 4.955 -12.023 6.951 1.00 84.38 83 ASP A N 1
ATOM 674 C CA . ASP A 1 83 ? 5.959 -11.608 7.937 1.00 84.38 83 ASP A CA 1
ATOM 675 C C . ASP A 1 83 ? 5.847 -10.115 8.269 1.00 84.38 83 ASP A C 1
ATOM 677 O O . ASP A 1 83 ? 5.979 -9.710 9.426 1.00 84.38 83 ASP A O 1
ATOM 681 N N . VAL A 1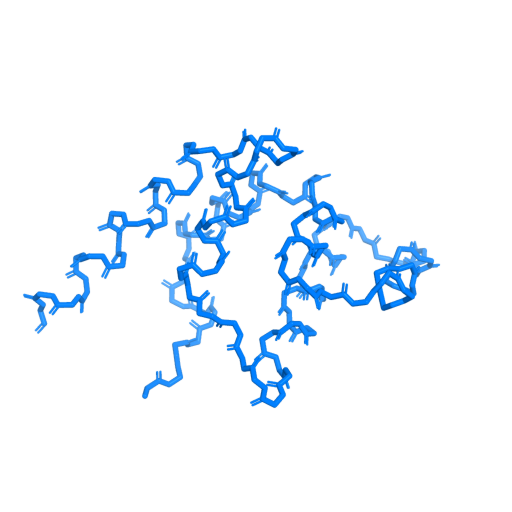 84 ? 5.546 -9.292 7.261 1.00 83.06 84 VAL A N 1
ATOM 682 C CA . VAL A 1 84 ? 5.292 -7.853 7.419 1.00 83.06 84 VAL A CA 1
ATOM 683 C C . VAL A 1 84 ? 3.992 -7.633 8.191 1.00 83.06 84 VAL A C 1
ATOM 685 O O . VAL A 1 84 ? 3.964 -6.846 9.138 1.00 83.06 84 VAL A O 1
ATOM 688 N N . ALA A 1 85 ? 2.932 -8.360 7.834 1.00 82.69 85 ALA A N 1
ATOM 689 C CA . ALA A 1 85 ? 1.646 -8.294 8.518 1.00 82.69 85 ALA A CA 1
ATOM 690 C C . ALA A 1 85 ? 1.780 -8.673 10.004 1.00 82.69 85 ALA A C 1
ATOM 692 O O . ALA A 1 85 ? 1.298 -7.964 10.884 1.00 82.69 85 ALA A O 1
ATOM 693 N N . ASN A 1 86 ? 2.501 -9.745 10.322 1.00 82.25 86 ASN A N 1
ATOM 694 C CA . ASN A 1 86 ? 2.690 -10.196 11.701 1.00 82.25 86 ASN A CA 1
ATOM 695 C C . ASN A 1 86 ? 3.447 -9.171 12.556 1.00 82.25 86 ASN A C 1
ATOM 697 O O . ASN A 1 86 ? 3.068 -8.930 13.705 1.00 82.25 86 ASN A O 1
ATOM 701 N N . ARG A 1 87 ? 4.450 -8.494 11.981 1.00 77.38 87 ARG A N 1
ATOM 702 C CA . ARG A 1 87 ? 5.137 -7.368 12.640 1.00 77.38 87 ARG A CA 1
ATOM 703 C C . ARG A 1 87 ? 4.192 -6.194 12.910 1.00 77.38 87 ARG A C 1
ATOM 705 O O . ARG A 1 87 ? 4.287 -5.574 13.966 1.00 77.38 87 ARG A O 1
ATOM 712 N N . LEU A 1 88 ? 3.257 -5.925 11.995 1.00 73.19 88 LEU A N 1
ATOM 713 C CA . LEU A 1 88 ? 2.211 -4.914 12.175 1.00 73.19 88 LEU A CA 1
ATOM 714 C C . LEU A 1 88 ? 1.252 -5.297 13.322 1.00 73.19 88 LEU A C 1
ATOM 716 O O . LEU A 1 88 ? 0.989 -4.481 14.205 1.00 73.19 88 LEU A O 1
ATOM 720 N N . SER A 1 89 ? 0.777 -6.548 13.357 1.00 68.44 89 SER A N 1
ATOM 721 C CA . SER A 1 89 ? -0.177 -7.035 14.368 1.00 68.44 89 SER A CA 1
ATOM 722 C C . SER A 1 89 ? 0.391 -7.031 15.784 1.00 68.44 89 SER A C 1
ATOM 724 O O . SER A 1 89 ? -0.285 -6.568 16.699 1.00 68.44 89 SER A O 1
ATOM 726 N N . ALA A 1 90 ? 1.625 -7.507 15.984 1.00 61.47 90 ALA A N 1
ATOM 727 C CA . ALA A 1 90 ? 2.236 -7.581 17.315 1.00 61.47 90 ALA A CA 1
ATOM 728 C C . ALA A 1 90 ? 2.280 -6.210 18.020 1.00 61.47 90 ALA A C 1
ATOM 730 O O . ALA A 1 90 ? 2.115 -6.122 19.237 1.00 61.47 90 ALA A O 1
ATOM 731 N N . LYS A 1 91 ? 2.438 -5.123 17.252 1.00 61.16 91 LYS A N 1
ATOM 732 C CA . LYS A 1 91 ? 2.488 -3.756 17.787 1.00 61.16 91 LYS A CA 1
ATOM 733 C C . LYS A 1 91 ? 1.116 -3.104 17.950 1.00 61.16 91 LYS A C 1
ATOM 735 O O . LYS A 1 91 ? 0.946 -2.301 18.865 1.00 61.16 91 LYS A O 1
ATOM 740 N N . LEU A 1 92 ? 0.135 -3.463 17.118 1.00 60.16 92 LEU A N 1
ATOM 741 C CA . LEU A 1 92 ? -1.259 -3.043 17.310 1.00 60.16 92 LEU A CA 1
ATOM 742 C C . LEU A 1 92 ? -1.833 -3.627 18.607 1.00 60.16 92 LEU A C 1
ATOM 744 O O . LEU A 1 92 ? -2.485 -2.910 19.359 1.00 60.16 92 LEU A O 1
ATOM 748 N N . THR A 1 93 ? -1.542 -4.897 18.904 1.00 52.31 93 THR A N 1
ATOM 749 C CA . THR A 1 93 ? -1.992 -5.562 20.137 1.00 52.31 93 THR A CA 1
ATOM 750 C C . THR A 1 93 ? -1.315 -4.991 21.389 1.00 52.31 93 THR A C 1
ATOM 752 O O . THR A 1 93 ? -1.984 -4.807 22.402 1.00 52.31 93 THR A O 1
ATOM 755 N N . ALA A 1 94 ? -0.027 -4.631 21.320 1.00 49.34 94 ALA A N 1
ATOM 756 C CA . ALA A 1 94 ? 0.697 -4.029 22.447 1.00 49.34 94 ALA A CA 1
ATOM 757 C C . ALA A 1 94 ? 0.165 -2.641 22.862 1.00 49.34 94 ALA A C 1
ATOM 759 O O . ALA A 1 94 ? 0.303 -2.267 24.019 1.00 49.34 94 ALA A O 1
ATOM 760 N N . ARG A 1 95 ? -0.463 -1.894 21.942 1.00 44.25 95 ARG A N 1
ATOM 761 C CA . ARG A 1 95 ? -0.998 -0.537 22.175 1.00 44.25 95 ARG A CA 1
ATOM 762 C C . ARG A 1 95 ? -2.463 -0.488 22.628 1.00 44.25 95 ARG A C 1
ATOM 764 O O . ARG A 1 95 ? -2.933 0.579 22.995 1.00 44.25 95 ARG A O 1
ATOM 771 N N . ILE A 1 96 ? -3.196 -1.603 22.580 1.00 39.88 96 ILE A N 1
ATOM 772 C CA . ILE A 1 96 ? -4.575 -1.696 23.110 1.00 39.88 96 ILE A CA 1
ATOM 773 C C . ILE A 1 96 ? -4.566 -2.053 24.610 1.00 39.88 96 ILE A C 1
ATOM 775 O O . ILE A 1 96 ? -5.559 -1.848 25.301 1.00 39.88 96 ILE A O 1
ATOM 779 N N . LEU A 1 97 ? -3.445 -2.574 25.120 1.00 34.50 97 LEU A N 1
ATOM 780 C CA . LEU A 1 97 ? -3.296 -3.079 26.490 1.00 34.50 97 LEU A CA 1
ATOM 781 C C . LEU A 1 97 ? -2.479 -2.153 27.416 1.00 34.50 97 LEU A C 1
ATOM 783 O O . LEU A 1 97 ? -2.135 -2.561 28.523 1.00 34.50 97 LEU A O 1
ATOM 787 N N . THR A 1 98 ? -2.187 -0.925 26.982 1.00 37.53 98 THR A N 1
ATOM 788 C CA . THR A 1 98 ? -1.547 0.149 27.769 1.00 37.53 98 THR A CA 1
ATOM 789 C C . THR A 1 98 ? -2.360 1.421 27.648 1.00 37.53 98 THR A C 1
ATOM 791 O O . THR A 1 98 ? -2.609 2.062 28.688 1.00 37.53 98 THR A O 1
#

InterPro domains:
  IPR011029 Death-like domain superfamily [G3DSA:1.10.533.10] (12-96)